Protein AF-F0RNU7-F1 (afdb_monomer_lite)

pLDDT: mean 84.02, std 17.28, range [44.06, 98.31]

Organism: Deinococcus proteolyticus (strain ATCC 35074 / DSM 20540 / JCM 6276 / NBRC 101906 / NCIMB 13154 / VKM Ac-1939 / CCM 2703 / MRP) (NCBI:txid693977)

InterPro domains:
  IPR034660 DinB/YfiT-like putative metalloenzymes [SSF109854] (54-138)

Sequence (163 aa):
MSKRQSDRAANLPPSHLAWVYALLNESSFDAWESVDQAFQQTLHRGPDAPGQALALERLRHILDTKRVYWGAVARALHLELDPPHYLPELLRWELTTLGRLSEQQLAQPLDYAGRRFSVAGLLRLNARHSSWHAGQVALVCGEAWNELGAASGRRAGQGEGAP

Radius of gyration: 22.1 Å; chains: 1; bounding box: 54×39×86 Å

Foldseek 3Di:
DDPVVVVVVPDDDPQLLVVLLVLLCCLLPVLVVLLVVLLVLQVVVPPPRFLNVVLVVLLQVLQVVLVVLVVQLCVLQVHDDDADPHSNRNSVVVSVVSVPDDSVSQQRWTDDPNDIDGNSRSSSVSSVSSNVSSVVSSCRSDCVVVVVVVVVVVVVPPPDDDD

Structure (mmCIF, N/CA/C/O backbone):
data_AF-F0RNU7-F1
#
_entry.id   AF-F0RNU7-F1
#
loop_
_atom_site.group_PDB
_atom_site.id
_atom_site.type_symbol
_atom_site.label_atom_id
_atom_site.label_alt_id
_atom_site.label_comp_id
_atom_site.label_asym_id
_atom_site.label_entity_id
_atom_site.label_seq_id
_atom_site.pdbx_PDB_ins_code
_atom_site.Cartn_x
_atom_site.Cartn_y
_atom_site.Cartn_z
_atom_site.occupancy
_atom_site.B_iso_or_equiv
_atom_site.auth_seq_id
_atom_site.auth_comp_id
_atom_site.auth_asym_id
_atom_site.auth_atom_id
_atom_site.pdbx_PDB_model_num
ATOM 1 N N . MET A 1 1 ? 8.426 14.338 46.155 1.00 50.75 1 MET A N 1
ATOM 2 C CA . MET A 1 1 ? 7.993 13.887 44.812 1.00 50.75 1 MET A CA 1
ATOM 3 C C . MET A 1 1 ? 9.243 13.536 44.017 1.00 50.75 1 MET A C 1
ATOM 5 O O . MET A 1 1 ? 10.121 14.378 43.890 1.00 50.75 1 MET A O 1
ATOM 9 N N . SER A 1 2 ? 9.414 12.261 43.658 1.00 53.69 2 SER A N 1
ATOM 10 C CA . SER A 1 2 ? 10.703 11.692 43.232 1.00 53.69 2 SER A CA 1
ATOM 11 C C . SER A 1 2 ? 10.949 11.881 41.733 1.00 53.69 2 SER A C 1
ATOM 13 O O . SER A 1 2 ? 10.111 11.502 40.919 1.00 53.69 2 SER A O 1
ATOM 15 N N . LYS A 1 3 ? 12.139 12.387 41.377 1.00 51.28 3 LYS A N 1
ATOM 16 C CA . LYS A 1 3 ? 12.661 12.573 40.004 1.00 51.28 3 LYS A CA 1
ATOM 17 C C . LYS A 1 3 ? 12.494 11.330 39.105 1.00 51.28 3 LYS A C 1
ATOM 19 O O . LYS A 1 3 ? 12.329 11.458 37.902 1.00 51.28 3 LYS A O 1
ATOM 24 N N . ARG A 1 4 ? 12.412 10.133 39.703 1.00 49.56 4 ARG A N 1
ATOM 25 C CA . ARG A 1 4 ? 12.209 8.845 39.008 1.00 49.56 4 ARG A CA 1
ATOM 26 C C . ARG A 1 4 ? 10.821 8.654 38.379 1.00 49.56 4 ARG A C 1
ATOM 28 O O . ARG A 1 4 ? 10.652 7.740 37.579 1.00 49.56 4 ARG A O 1
ATOM 35 N N . GLN A 1 5 ? 9.829 9.473 38.732 1.00 44.78 5 GLN A N 1
ATOM 36 C CA . GLN A 1 5 ? 8.509 9.450 38.086 1.00 44.78 5 GLN A CA 1
ATOM 37 C C . GLN A 1 5 ? 8.487 10.255 36.776 1.00 44.78 5 GLN A C 1
ATOM 39 O O . GLN A 1 5 ? 7.657 9.969 35.919 1.00 44.78 5 GLN A O 1
ATOM 44 N N . SER A 1 6 ? 9.421 11.199 36.595 1.00 48.66 6 SER A N 1
ATOM 45 C CA . SER A 1 6 ? 9.502 12.045 35.396 1.00 48.66 6 SER A CA 1
ATOM 46 C C . SER A 1 6 ? 10.183 11.345 34.215 1.00 48.66 6 SER A C 1
ATOM 48 O O . SER A 1 6 ? 9.823 11.602 33.072 1.00 48.66 6 SER A O 1
ATOM 50 N N . ASP A 1 7 ? 11.092 10.401 34.479 1.00 44.06 7 ASP A N 1
ATOM 51 C CA . ASP A 1 7 ? 11.853 9.705 33.426 1.00 44.06 7 ASP A CA 1
ATOM 52 C C . ASP A 1 7 ? 11.099 8.511 32.806 1.00 44.06 7 ASP A C 1
ATOM 54 O O . ASP A 1 7 ? 11.481 8.001 31.755 1.00 44.06 7 ASP A O 1
ATOM 58 N N . ARG A 1 8 ? 9.991 8.057 33.415 1.00 44.12 8 ARG A N 1
ATOM 59 C CA . ARG A 1 8 ? 9.165 6.958 32.871 1.00 44.12 8 ARG A CA 1
ATOM 60 C C . ARG A 1 8 ? 8.225 7.383 31.739 1.00 44.12 8 ARG A C 1
ATOM 62 O O . ARG A 1 8 ? 7.731 6.513 31.030 1.00 44.12 8 ARG A O 1
ATOM 69 N N . ALA A 1 9 ? 7.993 8.682 31.552 1.00 46.94 9 ALA A N 1
ATOM 70 C CA . ALA A 1 9 ? 7.142 9.191 30.475 1.00 46.94 9 ALA A CA 1
ATOM 71 C C . ALA A 1 9 ? 7.847 9.218 29.101 1.00 46.94 9 ALA A C 1
ATOM 73 O O . ALA A 1 9 ? 7.176 9.325 28.081 1.00 46.94 9 ALA A O 1
ATOM 74 N N . ALA A 1 10 ? 9.179 9.085 29.059 1.00 50.78 10 ALA A N 1
ATOM 75 C CA . ALA A 1 10 ? 9.975 9.242 27.838 1.00 50.78 10 ALA A CA 1
ATOM 76 C C . ALA A 1 10 ? 10.122 7.965 26.981 1.00 50.78 10 ALA A C 1
ATOM 78 O O . ALA A 1 10 ? 10.704 8.032 25.907 1.00 50.78 10 ALA A O 1
ATOM 79 N N . ASN A 1 11 ? 9.603 6.816 27.431 1.00 49.44 11 ASN A N 1
ATOM 80 C CA . ASN A 1 11 ? 9.753 5.517 26.752 1.00 49.44 11 ASN A CA 1
ATOM 81 C C . ASN A 1 11 ? 8.422 4.756 26.643 1.00 49.44 11 ASN A C 1
ATOM 83 O O . ASN A 1 11 ? 8.372 3.535 26.809 1.00 49.44 11 ASN A O 1
ATOM 87 N N . LEU A 1 12 ? 7.317 5.465 26.403 1.00 47.62 12 LEU A N 1
ATOM 88 C CA . LEU A 1 12 ? 6.094 4.780 25.997 1.00 47.62 12 LEU A CA 1
ATOM 89 C C . LEU A 1 12 ? 6.307 4.218 24.584 1.00 47.62 12 LEU A C 1
ATOM 91 O O . LEU A 1 12 ? 6.781 4.954 23.714 1.00 47.62 12 LEU A O 1
ATOM 95 N N . PRO A 1 13 ? 5.997 2.932 24.338 1.00 59.25 13 PRO A N 1
ATOM 96 C CA . PRO A 1 13 ? 6.057 2.392 22.989 1.00 59.25 13 PRO A CA 1
ATOM 97 C C . PRO A 1 13 ? 5.144 3.232 22.083 1.00 59.25 13 PRO A C 1
ATOM 99 O O . PRO A 1 13 ? 4.067 3.643 22.533 1.00 59.25 13 PRO A O 1
ATOM 102 N N . PRO A 1 14 ? 5.551 3.516 20.832 1.00 71.38 14 PRO A N 1
ATOM 103 C CA . PRO A 1 14 ? 4.700 4.241 19.900 1.00 71.38 14 PRO A CA 1
ATOM 104 C C . PRO A 1 14 ? 3.341 3.547 19.800 1.00 71.38 14 PRO A C 1
ATOM 106 O O . PRO A 1 14 ? 3.258 2.314 19.802 1.00 71.38 14 PRO A O 1
ATOM 109 N N . SER A 1 15 ? 2.274 4.345 19.747 1.00 83.94 15 SER A N 1
ATOM 110 C CA . SER A 1 15 ? 0.913 3.821 19.643 1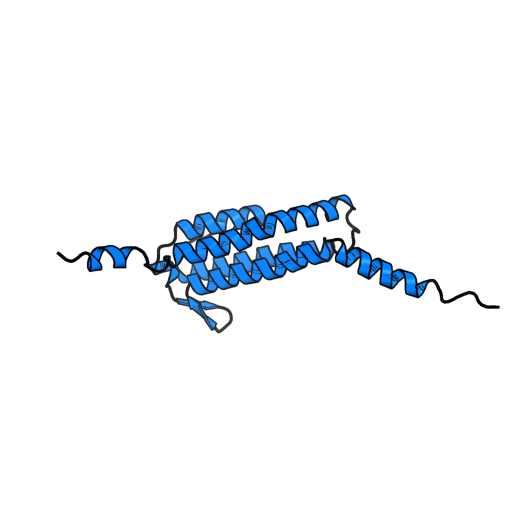.00 83.94 15 SER A CA 1
ATOM 111 C C . SER A 1 15 ? 0.773 2.941 18.390 1.00 83.94 15 SER A C 1
ATOM 113 O O . SER A 1 15 ? 1.561 3.071 17.442 1.00 83.94 15 SER A O 1
ATOM 115 N N . HIS A 1 16 ? -0.203 2.021 18.350 1.00 81.88 16 HIS A N 1
ATOM 116 C CA . HIS A 1 16 ? -0.343 1.162 17.172 1.00 81.88 16 HIS A CA 1
ATOM 117 C C . HIS A 1 16 ? -0.595 1.984 15.914 1.00 81.88 16 HIS A C 1
ATOM 119 O O . HIS A 1 16 ? -0.097 1.602 14.854 1.00 81.88 16 HIS A O 1
ATOM 125 N N . LEU A 1 17 ? -1.308 3.106 16.040 1.00 87.56 17 LEU A N 1
ATOM 126 C CA . LEU A 1 17 ? -1.505 4.055 14.956 1.00 87.56 17 LEU A CA 1
ATOM 127 C C . LEU A 1 17 ? -0.171 4.591 14.434 1.00 87.56 17 LEU A C 1
ATOM 129 O O . LEU A 1 17 ? 0.090 4.459 13.244 1.00 87.56 17 LEU A O 1
ATOM 133 N N . ALA A 1 18 ? 0.691 5.122 15.308 1.00 88.31 18 ALA A N 1
ATOM 134 C CA . ALA A 1 18 ? 1.978 5.686 14.901 1.00 88.31 18 ALA A CA 1
ATOM 135 C C . ALA A 1 18 ? 2.854 4.654 14.173 1.00 88.31 18 ALA A C 1
ATOM 137 O O . ALA A 1 18 ? 3.439 4.952 13.134 1.00 88.31 18 ALA A O 1
ATOM 138 N N . TRP A 1 19 ? 2.898 3.416 14.675 1.00 90.25 19 TRP A N 1
ATOM 139 C CA . TRP A 1 19 ? 3.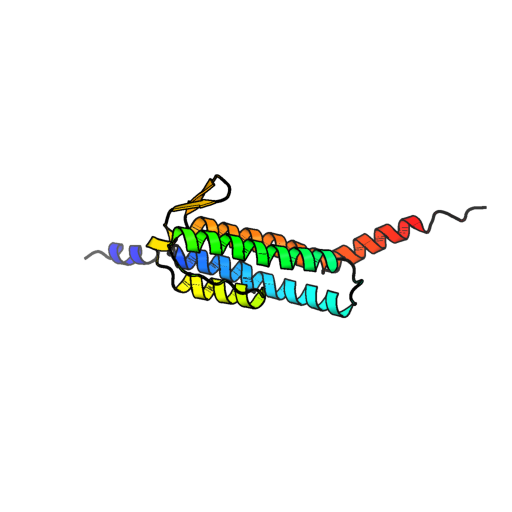704 2.370 14.049 1.00 90.25 19 TRP A CA 1
ATOM 140 C C . TRP A 1 19 ? 3.129 1.872 12.716 1.00 90.25 19 TRP A C 1
ATOM 142 O O . TRP A 1 19 ? 3.868 1.689 11.751 1.00 90.25 19 TRP A O 1
ATOM 152 N N . VAL A 1 20 ? 1.812 1.652 12.639 1.00 90.81 20 VAL A N 1
ATOM 153 C CA . VAL A 1 20 ? 1.156 1.236 11.386 1.00 90.81 20 VAL A CA 1
ATOM 154 C C . VAL A 1 20 ? 1.259 2.343 10.340 1.00 90.81 20 VAL A C 1
ATOM 156 O O . VAL A 1 20 ? 1.469 2.041 9.169 1.00 90.81 20 VAL A O 1
ATOM 159 N N . TYR A 1 21 ? 1.159 3.604 10.763 1.00 93.12 21 TYR A N 1
ATOM 160 C CA . TYR A 1 21 ? 1.309 4.757 9.886 1.00 93.12 21 TYR A CA 1
ATOM 161 C C . TYR A 1 21 ? 2.712 4.821 9.300 1.00 93.12 21 TYR A C 1
ATOM 163 O O . TYR A 1 21 ? 2.835 4.908 8.085 1.00 93.12 21 TYR A O 1
ATOM 171 N N . ALA A 1 22 ? 3.752 4.716 10.133 1.00 90.94 22 ALA A N 1
ATOM 172 C CA . ALA A 1 22 ? 5.136 4.708 9.665 1.00 90.94 22 ALA A CA 1
ATOM 173 C C . ALA A 1 22 ? 5.372 3.595 8.633 1.00 90.94 22 ALA A C 1
ATOM 175 O O . ALA A 1 22 ? 5.814 3.876 7.526 1.00 90.94 22 ALA A O 1
ATOM 176 N N . LEU A 1 23 ? 4.956 2.361 8.938 1.00 91.56 23 LEU A N 1
ATOM 177 C CA . LEU A 1 23 ? 5.100 1.236 8.011 1.00 91.56 23 LEU A CA 1
ATOM 178 C C . LEU A 1 23 ? 4.359 1.437 6.690 1.00 91.56 23 LEU A C 1
ATOM 180 O O . LEU A 1 23 ? 4.894 1.106 5.634 1.00 91.56 23 LEU A O 1
ATOM 184 N N . LEU A 1 24 ? 3.114 1.920 6.736 1.00 90.44 24 LEU A N 1
ATOM 185 C CA . LEU A 1 24 ? 2.364 2.170 5.511 1.00 90.44 24 LEU A CA 1
ATOM 186 C C . LEU A 1 24 ? 2.997 3.308 4.717 1.00 90.44 24 LEU A C 1
ATOM 188 O O . LEU A 1 24 ? 3.148 3.166 3.511 1.00 90.44 24 LEU A O 1
ATOM 192 N N . ASN A 1 25 ? 3.439 4.377 5.379 1.00 91.25 25 ASN A N 1
ATOM 193 C CA . ASN A 1 25 ? 4.113 5.494 4.732 1.00 91.25 25 ASN A CA 1
ATOM 194 C C . ASN A 1 25 ? 5.403 5.042 4.034 1.00 91.25 25 ASN A C 1
ATOM 196 O O . ASN A 1 25 ? 5.558 5.276 2.839 1.00 91.25 25 ASN A O 1
ATOM 200 N N . GLU A 1 26 ? 6.268 4.311 4.737 1.00 89.06 26 GLU A N 1
ATOM 201 C CA . GLU A 1 26 ? 7.491 3.722 4.174 1.00 89.06 26 GLU A CA 1
ATOM 202 C C . GLU A 1 26 ? 7.169 2.805 2.981 1.00 89.06 26 GLU A C 1
ATOM 204 O O . GLU A 1 26 ? 7.781 2.896 1.915 1.00 89.06 26 GLU A O 1
ATOM 209 N N . SER A 1 27 ? 6.153 1.943 3.119 1.00 87.44 27 SER A N 1
ATOM 210 C CA . SER A 1 27 ? 5.771 1.008 2.054 1.00 87.44 27 SER A CA 1
ATOM 211 C C . SER A 1 27 ? 5.163 1.679 0.824 1.00 87.44 27 SER A C 1
ATOM 213 O O . SER A 1 27 ? 5.247 1.124 -0.272 1.00 87.44 27 SER A O 1
ATOM 215 N N . SER A 1 28 ? 4.533 2.839 1.013 1.00 83.88 28 SER A N 1
ATOM 216 C CA . SER A 1 28 ? 3.708 3.502 0.005 1.00 83.88 28 SER A CA 1
ATOM 217 C C . SER A 1 28 ? 4.387 4.708 -0.639 1.00 83.88 28 SER A C 1
ATOM 219 O O . SER A 1 28 ? 3.950 5.122 -1.708 1.00 83.88 28 SER A O 1
ATOM 221 N N . PHE A 1 29 ? 5.444 5.260 -0.039 1.00 83.25 29 PHE A N 1
ATOM 222 C CA . PHE A 1 29 ? 6.129 6.451 -0.552 1.00 83.25 29 PHE A CA 1
ATOM 223 C C . PHE A 1 29 ? 7.632 6.234 -0.704 1.00 83.25 29 PHE A C 1
ATOM 225 O O . PHE A 1 29 ? 8.136 6.392 -1.814 1.00 83.25 29 PHE A O 1
ATOM 232 N N . ASP A 1 30 ? 8.327 5.782 0.341 1.00 77.50 30 ASP A N 1
ATOM 233 C CA . ASP A 1 30 ? 9.793 5.650 0.299 1.00 77.50 30 ASP A CA 1
ATOM 234 C C . ASP A 1 30 ? 10.233 4.593 -0.723 1.00 77.50 30 ASP A C 1
ATOM 236 O O . ASP A 1 30 ? 11.129 4.816 -1.534 1.00 77.50 30 ASP A O 1
ATOM 240 N N . ALA A 1 31 ? 9.543 3.449 -0.758 1.00 73.00 31 ALA A N 1
ATOM 241 C CA . ALA A 1 31 ? 9.769 2.447 -1.798 1.00 73.00 31 ALA A CA 1
ATOM 242 C C . ALA A 1 31 ? 9.276 2.908 -3.183 1.00 73.00 31 ALA A C 1
ATOM 244 O O . ALA A 1 31 ? 9.746 2.409 -4.207 1.00 73.00 31 ALA A O 1
ATOM 245 N N . TRP A 1 32 ? 8.308 3.827 -3.228 1.00 81.25 32 TRP A N 1
ATOM 246 C CA . TRP A 1 32 ? 7.593 4.163 -4.455 1.00 81.25 32 TRP A CA 1
ATOM 247 C C . TRP A 1 32 ? 8.332 5.156 -5.340 1.00 81.25 32 TRP A C 1
ATOM 249 O O . TRP A 1 32 ? 8.216 5.055 -6.555 1.00 81.25 32 TRP A O 1
ATOM 259 N N . GLU A 1 33 ? 9.133 6.059 -4.770 1.00 79.38 33 GLU A N 1
ATOM 260 C CA . GLU A 1 33 ? 9.952 6.992 -5.555 1.00 79.38 33 GLU A CA 1
ATOM 261 C C . GLU A 1 33 ? 10.879 6.239 -6.524 1.00 79.38 33 GLU A C 1
ATOM 263 O O . GLU A 1 33 ? 10.894 6.499 -7.728 1.00 79.38 33 GLU A O 1
ATOM 268 N N . SER A 1 34 ? 11.591 5.230 -6.014 1.00 80.94 34 SER A N 1
ATOM 269 C CA . SER A 1 34 ? 12.508 4.415 -6.823 1.00 80.94 34 SER A CA 1
ATOM 270 C C . SER A 1 34 ? 11.768 3.535 -7.835 1.00 80.94 34 SER A C 1
ATOM 272 O O . SER A 1 34 ? 12.238 3.323 -8.954 1.00 80.94 34 SER A O 1
ATOM 274 N N . VAL A 1 35 ? 10.598 3.019 -7.455 1.00 87.00 35 VAL A N 1
ATOM 275 C CA . VAL A 1 35 ? 9.767 2.162 -8.311 1.00 87.00 35 VAL A CA 1
ATOM 276 C C . VAL A 1 35 ? 9.143 2.951 -9.451 1.00 87.00 35 VAL A C 1
ATOM 278 O O . VAL A 1 35 ? 9.185 2.485 -10.590 1.00 87.00 35 VAL A O 1
ATOM 281 N N . ASP A 1 36 ? 8.604 4.137 -9.169 1.00 87.50 36 ASP A N 1
ATOM 282 C CA . ASP A 1 36 ? 8.053 5.022 -10.189 1.00 87.50 36 ASP A CA 1
ATOM 283 C C . ASP A 1 36 ? 9.156 5.440 -11.158 1.00 87.50 36 ASP A C 1
ATOM 285 O O . ASP A 1 36 ? 9.001 5.239 -12.356 1.00 87.50 36 ASP A O 1
ATOM 289 N N . GLN A 1 37 ? 10.322 5.877 -10.670 1.00 86.75 37 GLN A N 1
ATOM 290 C CA . GLN A 1 37 ? 11.436 6.240 -11.548 1.00 86.75 37 GLN A CA 1
ATOM 291 C C . GLN A 1 37 ? 11.852 5.086 -12.480 1.00 86.75 37 GLN A C 1
ATOM 293 O O . GLN A 1 37 ? 11.959 5.288 -13.693 1.00 86.75 37 GLN A O 1
ATOM 298 N N . ALA A 1 38 ? 12.048 3.875 -11.946 1.00 86.50 38 ALA A N 1
ATOM 299 C CA . ALA A 1 38 ? 12.408 2.705 -12.750 1.00 86.50 38 ALA A CA 1
ATOM 300 C C . ALA A 1 38 ? 11.307 2.350 -13.767 1.00 86.50 38 ALA A C 1
ATOM 302 O O . ALA A 1 38 ? 11.578 2.037 -14.932 1.00 86.50 38 ALA A O 1
ATOM 303 N N . PHE A 1 39 ? 10.043 2.429 -13.351 1.00 88.38 39 PHE A N 1
ATOM 304 C CA . PHE A 1 39 ? 8.910 2.157 -14.223 1.00 88.38 39 PHE A CA 1
ATOM 305 C C . PHE A 1 39 ? 8.772 3.204 -15.333 1.00 88.38 39 PHE A C 1
ATOM 307 O O . PHE A 1 39 ? 8.627 2.831 -16.496 1.00 88.38 39 PHE A O 1
ATOM 314 N N . GLN A 1 40 ? 8.919 4.496 -15.024 1.00 89.06 40 GLN A N 1
ATOM 315 C CA . GLN A 1 40 ? 8.928 5.563 -16.024 1.00 89.06 40 GLN A CA 1
ATOM 316 C C . GLN A 1 40 ? 10.039 5.338 -17.050 1.00 89.06 40 GLN A C 1
ATOM 318 O O . GLN A 1 40 ? 9.782 5.421 -18.248 1.00 89.06 40 GLN A O 1
ATOM 323 N N . GLN A 1 41 ? 11.258 4.989 -16.628 1.00 86.25 41 GLN A N 1
ATOM 324 C CA . GLN A 1 41 ? 12.346 4.663 -17.561 1.00 86.25 41 GLN A CA 1
ATOM 325 C C . GLN A 1 41 ? 11.983 3.508 -18.502 1.00 86.25 41 GLN A C 1
ATOM 327 O O . GLN A 1 41 ? 12.304 3.557 -19.689 1.00 86.25 41 GLN A O 1
ATOM 332 N N . THR A 1 42 ? 11.280 2.496 -17.992 1.00 86.06 42 THR A N 1
ATOM 333 C CA . THR A 1 42 ? 10.772 1.382 -18.802 1.00 86.06 42 THR A CA 1
ATOM 334 C C . THR A 1 42 ? 9.731 1.866 -19.813 1.00 86.06 42 THR A C 1
ATOM 336 O O . THR A 1 42 ? 9.835 1.528 -20.988 1.00 86.06 42 THR A O 1
ATOM 339 N N . LEU A 1 43 ? 8.792 2.732 -19.409 1.00 86.81 43 LEU A N 1
ATOM 340 C CA . LEU A 1 43 ? 7.799 3.320 -20.319 1.00 86.81 43 LEU A CA 1
ATOM 341 C C . LEU A 1 43 ? 8.439 4.125 -21.460 1.00 86.81 43 LEU A C 1
ATOM 343 O O . LEU A 1 43 ? 7.981 4.037 -22.598 1.00 86.81 43 LEU A O 1
ATOM 347 N N . HIS A 1 44 ? 9.522 4.864 -21.189 1.00 86.81 44 HIS A N 1
ATOM 348 C CA . HIS A 1 44 ? 10.247 5.628 -22.216 1.00 86.81 44 HIS A CA 1
ATOM 349 C C . HIS A 1 44 ? 10.892 4.736 -23.289 1.00 86.81 44 HIS A C 1
ATOM 351 O O . HIS A 1 44 ? 11.156 5.208 -24.393 1.00 86.81 44 HIS A O 1
ATOM 357 N N . ARG A 1 45 ? 11.136 3.453 -22.991 1.00 84.50 45 ARG A N 1
ATOM 358 C CA . ARG A 1 45 ? 11.670 2.474 -23.952 1.00 84.50 45 ARG A CA 1
ATOM 359 C C . ARG A 1 45 ? 10.596 1.899 -24.885 1.00 84.50 45 ARG A C 1
ATOM 361 O O . ARG A 1 45 ? 10.945 1.212 -25.840 1.00 84.50 45 ARG A O 1
ATOM 368 N N . GLY A 1 46 ? 9.322 2.217 -24.651 1.00 85.00 46 GLY A N 1
ATOM 369 C CA . GLY A 1 46 ? 8.189 1.756 -25.452 1.00 85.00 46 GLY A CA 1
ATOM 370 C C . GLY A 1 46 ? 7.568 0.450 -24.939 1.00 85.00 46 GLY A C 1
ATOM 371 O O . GLY A 1 46 ? 8.148 -0.198 -24.077 1.00 85.00 46 GLY A O 1
ATOM 372 N N . PRO A 1 47 ? 6.392 0.060 -25.468 1.00 84.44 47 PRO A N 1
ATOM 373 C CA . PRO A 1 47 ? 5.527 -1.003 -24.930 1.00 84.44 47 PRO A CA 1
ATOM 374 C C . PRO A 1 47 ? 6.152 -2.407 -24.895 1.00 84.44 47 PRO A C 1
ATOM 376 O O . PRO A 1 47 ? 5.688 -3.263 -24.142 1.00 84.44 47 PRO A O 1
ATOM 379 N N . ASP A 1 48 ? 7.192 -2.631 -25.698 1.00 85.12 48 ASP A N 1
ATOM 380 C CA . ASP A 1 48 ? 7.906 -3.907 -25.801 1.00 85.12 48 ASP A CA 1
ATOM 381 C C . ASP A 1 48 ? 9.151 -3.959 -24.898 1.00 85.12 48 ASP A C 1
ATOM 383 O O . ASP A 1 48 ? 9.976 -4.871 -25.010 1.00 85.12 48 ASP A O 1
ATOM 387 N N . ALA A 1 49 ? 9.318 -2.979 -24.003 1.00 85.31 49 ALA A N 1
ATOM 388 C CA . ALA A 1 49 ? 10.442 -2.951 -23.086 1.00 85.31 49 ALA A CA 1
ATOM 389 C C . ALA A 1 49 ? 10.458 -4.222 -22.211 1.00 85.31 49 ALA A C 1
ATOM 391 O O . ALA A 1 49 ? 9.435 -4.586 -21.611 1.00 85.31 49 ALA A O 1
ATOM 392 N N . PRO A 1 50 ? 11.613 -4.908 -22.093 1.00 83.50 50 PRO A N 1
ATOM 393 C CA . PRO A 1 50 ? 11.739 -6.072 -21.229 1.00 83.50 50 PRO A CA 1
ATOM 394 C C . PRO A 1 50 ? 11.254 -5.766 -19.810 1.00 83.50 50 PRO A C 1
ATOM 396 O O . PRO A 1 50 ? 11.611 -4.746 -19.231 1.00 83.50 50 PRO A O 1
ATOM 399 N N . GLY A 1 51 ? 10.422 -6.650 -19.256 1.00 85.31 51 GLY A N 1
ATOM 400 C CA . GLY A 1 51 ? 9.895 -6.504 -17.898 1.00 85.31 51 GLY A CA 1
ATOM 401 C C . GLY A 1 51 ? 8.658 -5.607 -17.762 1.00 85.31 51 GLY A C 1
ATOM 402 O O . GLY A 1 51 ? 7.976 -5.717 -16.744 1.00 85.31 51 GLY A O 1
ATOM 403 N N . GLN A 1 52 ? 8.278 -4.811 -18.773 1.00 88.38 52 GLN A N 1
ATOM 404 C CA . GLN A 1 52 ? 7.137 -3.887 -18.676 1.00 88.38 52 GLN A CA 1
ATOM 405 C C . GLN A 1 52 ? 5.808 -4.592 -18.378 1.00 88.38 52 GLN A C 1
ATOM 407 O O . GLN A 1 52 ? 5.064 -4.165 -17.495 1.00 88.38 52 GLN A O 1
ATOM 412 N N . ALA A 1 53 ? 5.502 -5.680 -19.091 1.00 89.94 53 ALA A N 1
ATOM 413 C CA . ALA A 1 53 ? 4.261 -6.427 -18.883 1.00 89.94 53 ALA A CA 1
ATOM 414 C C . ALA A 1 53 ? 4.170 -6.996 -17.456 1.00 89.94 53 ALA A C 1
ATOM 416 O O . ALA A 1 53 ? 3.126 -6.903 -16.809 1.00 89.94 53 ALA A O 1
ATOM 417 N N . LEU A 1 54 ? 5.286 -7.521 -16.943 1.00 90.50 54 LEU A N 1
ATOM 418 C CA . LEU A 1 54 ? 5.373 -8.047 -15.583 1.00 90.50 54 LEU A CA 1
ATOM 419 C C . LEU A 1 54 ? 5.281 -6.924 -14.539 1.00 90.50 54 LEU A C 1
ATOM 421 O O . LEU A 1 54 ? 4.596 -7.084 -13.531 1.00 90.50 54 LEU A O 1
ATOM 425 N N . ALA A 1 55 ? 5.906 -5.771 -14.786 1.00 91.94 55 ALA A N 1
ATOM 426 C CA . ALA A 1 55 ? 5.764 -4.591 -13.940 1.00 91.94 55 ALA A CA 1
ATOM 427 C C . ALA A 1 55 ? 4.293 -4.162 -13.835 1.00 91.94 55 ALA A C 1
ATOM 429 O O . ALA A 1 55 ? 3.767 -4.045 -12.731 1.00 91.94 55 ALA A O 1
ATOM 430 N N . LEU A 1 56 ? 3.598 -4.022 -14.967 1.00 92.44 56 LEU A N 1
ATOM 431 C CA . LEU A 1 56 ? 2.173 -3.678 -15.014 1.00 92.44 56 LEU A CA 1
ATOM 432 C C . LEU A 1 56 ? 1.296 -4.695 -14.270 1.00 92.44 56 LEU A C 1
ATOM 434 O O . LEU A 1 56 ? 0.409 -4.304 -13.509 1.00 92.44 56 LEU A O 1
ATOM 438 N N . GLU A 1 57 ? 1.557 -5.994 -14.444 1.00 94.75 57 GLU A N 1
ATOM 439 C CA . GLU A 1 57 ? 0.863 -7.057 -13.709 1.00 94.75 57 GLU A CA 1
ATOM 440 C C . GLU A 1 57 ? 1.040 -6.891 -12.193 1.00 94.75 57 GLU A C 1
ATOM 442 O O . GLU A 1 57 ? 0.072 -6.983 -11.436 1.00 94.75 57 GLU A O 1
ATOM 447 N N . ARG A 1 58 ? 2.265 -6.601 -11.740 1.00 95.06 58 ARG A N 1
ATOM 448 C CA . ARG A 1 58 ? 2.584 -6.417 -10.319 1.00 95.06 58 ARG A CA 1
ATOM 449 C C . ARG A 1 58 ? 1.964 -5.149 -9.742 1.00 95.06 58 ARG A C 1
ATOM 451 O O . ARG A 1 58 ? 1.412 -5.214 -8.647 1.00 95.06 58 ARG A O 1
ATOM 458 N N . LEU A 1 59 ? 1.969 -4.041 -10.482 1.00 93.94 59 LEU A N 1
ATOM 459 C CA . LEU A 1 59 ? 1.289 -2.802 -10.088 1.00 93.94 59 LEU A CA 1
ATOM 460 C C . LEU A 1 59 ? -0.222 -3.023 -9.918 1.00 93.94 59 LEU A C 1
ATOM 462 O O . LEU A 1 59 ? -0.795 -2.626 -8.901 1.00 93.94 59 LEU A O 1
ATOM 466 N N . ARG A 1 60 ? -0.862 -3.717 -10.871 1.00 96.44 60 ARG A N 1
ATOM 467 C CA . ARG A 1 60 ? -2.286 -4.076 -10.776 1.00 96.44 60 ARG A CA 1
ATOM 468 C C . ARG A 1 60 ? -2.561 -4.982 -9.578 1.00 96.44 60 ARG A C 1
ATOM 470 O O . ARG A 1 60 ? -3.500 -4.743 -8.830 1.00 96.44 60 ARG A O 1
ATOM 477 N N . HIS A 1 61 ? -1.709 -5.975 -9.348 1.00 97.25 61 HIS A N 1
ATOM 478 C CA . HIS A 1 61 ? -1.851 -6.875 -8.207 1.00 97.25 61 HIS A CA 1
ATOM 479 C C . HIS A 1 61 ? -1.714 -6.155 -6.856 1.00 97.25 61 HIS A C 1
ATOM 481 O O . HIS A 1 61 ? -2.477 -6.443 -5.933 1.00 97.25 61 HIS A O 1
ATOM 487 N N . ILE A 1 62 ? -0.797 -5.187 -6.725 1.00 95.88 62 ILE A N 1
ATOM 488 C CA . ILE A 1 62 ? -0.697 -4.342 -5.519 1.00 95.88 62 ILE A CA 1
ATOM 489 C C . ILE A 1 62 ? -2.007 -3.576 -5.296 1.00 95.88 62 ILE A C 1
ATOM 491 O O . ILE A 1 62 ? -2.534 -3.583 -4.183 1.00 95.88 62 ILE A O 1
ATOM 495 N N . LEU A 1 63 ? -2.546 -2.944 -6.344 1.00 97.06 63 LEU A N 1
ATOM 496 C CA . LEU A 1 63 ? -3.822 -2.231 -6.279 1.00 97.06 63 LEU A CA 1
ATOM 497 C C . LEU A 1 63 ? -4.949 -3.158 -5.799 1.00 97.06 63 LEU A C 1
ATOM 499 O O . LEU A 1 63 ? -5.602 -2.866 -4.797 1.00 97.06 63 LEU A O 1
ATOM 503 N N . ASP A 1 64 ? -5.148 -4.291 -6.469 1.00 98.00 64 ASP A N 1
ATOM 504 C CA . ASP A 1 64 ? -6.246 -5.214 -6.173 1.00 98.00 64 ASP A CA 1
ATOM 505 C C . ASP A 1 64 ? -6.149 -5.768 -4.745 1.00 98.00 64 ASP A C 1
ATOM 507 O O . ASP A 1 64 ? -7.129 -5.773 -3.994 1.00 98.00 64 ASP A O 1
ATOM 511 N N . THR A 1 65 ? -4.950 -6.171 -4.319 1.00 97.69 65 THR A N 1
ATOM 512 C CA . THR A 1 65 ? -4.738 -6.717 -2.971 1.00 97.69 65 THR A CA 1
ATOM 513 C C . THR A 1 65 ? -4.927 -5.673 -1.873 1.00 97.69 65 THR A C 1
ATOM 515 O O . THR A 1 65 ? -5.597 -5.967 -0.879 1.00 97.69 65 THR A O 1
ATOM 518 N N . LYS A 1 66 ? -4.447 -4.433 -2.054 1.00 97.44 66 LYS A N 1
ATOM 519 C CA . LYS A 1 66 ? -4.719 -3.322 -1.122 1.00 97.44 66 LYS A CA 1
ATOM 520 C C . LYS A 1 66 ? -6.214 -3.093 -0.940 1.00 97.44 66 LYS A C 1
ATOM 522 O O . LYS A 1 66 ? -6.687 -2.963 0.191 1.00 97.44 66 LYS A O 1
ATOM 527 N N . ARG A 1 67 ? -6.976 -3.091 -2.034 1.00 98.25 67 ARG A N 1
ATOM 528 C CA . ARG A 1 67 ? -8.435 -2.929 -1.988 1.00 98.25 67 ARG A CA 1
ATOM 529 C C . ARG A 1 67 ? -9.121 -4.079 -1.265 1.00 98.25 67 ARG A C 1
ATOM 531 O O . ARG A 1 67 ? -10.020 -3.839 -0.463 1.00 98.25 67 ARG A O 1
ATOM 538 N N . VAL A 1 68 ? -8.676 -5.314 -1.492 1.00 98.19 68 VAL A N 1
ATOM 539 C CA . VAL A 1 68 ? -9.180 -6.492 -0.772 1.00 98.19 68 VAL A CA 1
ATOM 540 C C . VAL A 1 68 ? -8.921 -6.373 0.733 1.00 98.19 68 VAL A C 1
ATOM 542 O O . VAL A 1 68 ? -9.835 -6.628 1.525 1.00 98.19 68 VAL A O 1
ATOM 545 N N . TYR A 1 69 ? -7.720 -5.952 1.142 1.00 98.19 69 TYR A N 1
ATOM 546 C CA . TYR A 1 69 ? -7.393 -5.741 2.555 1.00 98.19 69 TYR A CA 1
ATOM 547 C C . TYR A 1 69 ? -8.260 -4.651 3.186 1.00 98.19 69 TYR A C 1
ATOM 549 O O . TYR A 1 69 ? -8.866 -4.882 4.233 1.00 98.19 69 TYR A O 1
ATOM 557 N N . TRP A 1 70 ? -8.398 -3.497 2.533 1.00 98.12 70 TRP A N 1
ATOM 558 C CA . TRP A 1 70 ? -9.246 -2.414 3.033 1.00 98.12 70 TRP A CA 1
ATOM 559 C C . TRP A 1 70 ? -10.733 -2.771 3.046 1.00 98.12 70 TRP A C 1
ATOM 561 O O . TRP A 1 70 ? -11.434 -2.385 3.976 1.00 98.12 70 TRP A O 1
ATOM 571 N N . GLY A 1 71 ? -11.207 -3.593 2.108 1.00 98.19 71 GLY A N 1
ATOM 572 C CA . GLY A 1 71 ? -12.556 -4.154 2.152 1.00 98.19 71 GLY A CA 1
ATOM 573 C C . GLY A 1 71 ? -12.778 -5.084 3.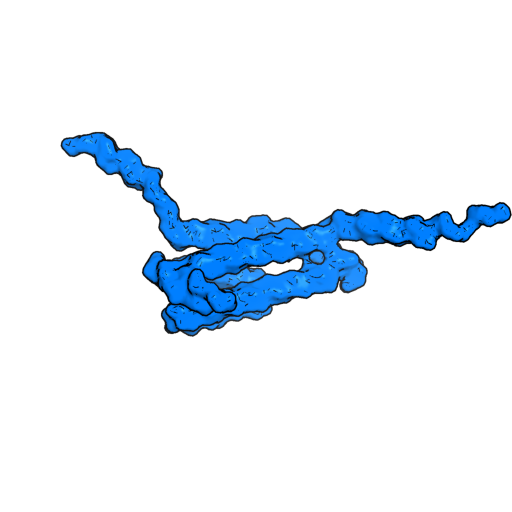351 1.00 98.19 71 GLY A C 1
ATOM 574 O O . GLY A 1 71 ? -13.861 -5.096 3.933 1.00 98.19 71 GLY A O 1
ATOM 575 N N . ALA A 1 72 ? -11.764 -5.850 3.766 1.00 98.19 72 ALA A N 1
ATOM 576 C CA . ALA A 1 72 ? -11.842 -6.657 4.985 1.00 98.19 72 ALA A CA 1
ATOM 577 C C . ALA A 1 72 ? -11.869 -5.785 6.252 1.00 98.19 72 ALA A C 1
ATOM 579 O O . ALA A 1 72 ? -12.665 -6.054 7.151 1.00 98.19 72 ALA A O 1
ATOM 580 N N . VAL A 1 73 ? -11.067 -4.716 6.294 1.00 98.31 73 VAL A N 1
ATOM 581 C CA . VAL A 1 73 ? -11.097 -3.721 7.381 1.00 98.31 73 VAL A CA 1
ATOM 582 C C . VAL A 1 73 ? -12.463 -3.034 7.460 1.00 98.31 73 VAL A C 1
ATOM 584 O O . VAL A 1 73 ? -13.041 -2.968 8.542 1.00 98.31 73 VAL A O 1
ATOM 587 N N . ALA A 1 74 ? -13.012 -2.592 6.325 1.00 98.12 74 ALA A N 1
ATOM 588 C CA . ALA A 1 74 ? -14.327 -1.960 6.237 1.00 98.12 74 ALA A CA 1
ATOM 589 C C . ALA A 1 74 ? -15.421 -2.846 6.848 1.00 98.12 74 ALA A C 1
ATOM 591 O O . ALA A 1 74 ? -16.162 -2.410 7.728 1.00 98.12 74 ALA A O 1
ATOM 592 N N . ARG A 1 75 ? -15.458 -4.129 6.454 1.00 97.88 75 ARG A N 1
ATOM 593 C CA . ARG A 1 75 ? -16.408 -5.110 6.999 1.00 97.88 75 ARG A CA 1
ATOM 594 C C . ARG A 1 75 ? -16.229 -5.334 8.498 1.00 97.88 75 ARG A C 1
ATOM 596 O O . ARG A 1 75 ? -17.221 -5.380 9.212 1.00 97.88 75 ARG A O 1
ATOM 603 N N . ALA A 1 76 ? -14.989 -5.461 8.970 1.00 97.88 76 ALA A N 1
ATOM 604 C CA . ALA A 1 76 ? -14.700 -5.700 10.385 1.00 97.88 76 ALA A CA 1
ATOM 605 C C . ALA A 1 76 ? -15.073 -4.514 11.289 1.00 97.88 76 ALA A C 1
ATOM 607 O O . ALA A 1 76 ? -15.386 -4.709 12.461 1.00 97.88 76 ALA A O 1
ATOM 608 N N . LEU A 1 77 ? -15.019 -3.295 10.748 1.00 97.88 77 LEU A N 1
ATOM 609 C CA . LEU A 1 77 ? -15.319 -2.059 11.467 1.00 97.88 77 LEU A CA 1
ATOM 610 C C . LEU A 1 77 ? -16.732 -1.523 11.206 1.00 97.88 77 LEU A C 1
ATOM 612 O O . LEU A 1 77 ? -17.089 -0.499 11.782 1.00 97.88 77 LEU A O 1
ATOM 616 N N . HIS A 1 78 ? -17.518 -2.188 10.353 1.00 97.44 78 HIS A N 1
ATOM 617 C CA . HIS A 1 78 ? -18.814 -1.699 9.869 1.00 97.44 78 HIS A CA 1
ATOM 618 C C . HIS A 1 78 ? -18.736 -0.277 9.287 1.00 97.44 78 HIS A C 1
ATOM 620 O O . HIS A 1 78 ? -19.594 0.564 9.544 1.00 97.44 78 HIS A O 1
ATOM 626 N N . LEU A 1 79 ? -17.681 -0.007 8.514 1.00 96.44 79 LEU A N 1
ATOM 627 C CA . LEU A 1 79 ? -17.463 1.269 7.839 1.00 96.44 79 LEU A CA 1
ATOM 628 C C . LEU A 1 79 ? -17.770 1.147 6.350 1.00 96.44 79 LEU A C 1
ATOM 630 O O . LEU A 1 79 ? -17.409 0.159 5.710 1.00 96.44 79 LEU A O 1
ATOM 634 N N . GLU A 1 80 ? -18.352 2.197 5.787 1.00 95.69 80 GLU A N 1
ATOM 635 C CA . GLU A 1 80 ? -18.414 2.382 4.342 1.00 95.69 80 GLU A CA 1
ATOM 636 C C . GLU A 1 80 ? -17.103 3.022 3.882 1.00 95.69 80 GLU A C 1
ATOM 638 O O . GLU A 1 80 ? -16.855 4.210 4.087 1.00 95.69 80 GLU A O 1
ATOM 643 N N . LEU A 1 81 ? -16.223 2.199 3.314 1.00 95.12 81 LEU A N 1
ATOM 644 C CA . LEU A 1 81 ? -14.972 2.639 2.708 1.00 95.12 81 LEU A CA 1
ATOM 645 C C . LEU A 1 81 ? -15.040 2.377 1.207 1.00 95.12 81 LEU A C 1
ATOM 647 O O . LEU A 1 81 ? -15.395 1.272 0.797 1.00 95.12 81 LEU A O 1
ATOM 651 N N . ASP A 1 82 ? -14.632 3.364 0.413 1.00 94.75 82 ASP A N 1
ATOM 652 C CA . ASP A 1 82 ? -14.525 3.256 -1.043 1.00 94.75 82 ASP A CA 1
ATOM 653 C C . ASP A 1 82 ? -13.069 3.495 -1.484 1.00 94.75 82 ASP A C 1
ATOM 655 O O . ASP A 1 82 ? -12.650 4.640 -1.682 1.00 94.75 82 ASP A O 1
ATOM 659 N N . PRO A 1 83 ? -12.236 2.436 -1.530 1.00 96.19 83 PRO A N 1
ATOM 660 C CA . PRO A 1 83 ? -10.839 2.560 -1.922 1.00 96.19 83 PRO A CA 1
ATOM 661 C C . PRO A 1 83 ? -10.695 2.929 -3.414 1.00 96.19 83 PRO A C 1
ATOM 663 O O . PRO A 1 83 ? -11.287 2.245 -4.258 1.00 96.19 83 PRO A O 1
ATOM 666 N N . PRO A 1 84 ? -9.845 3.915 -3.767 1.00 97.38 84 PRO A N 1
ATOM 667 C CA . PRO A 1 84 ? -9.624 4.328 -5.153 1.00 97.38 84 PRO A CA 1
ATOM 668 C C . PRO A 1 84 ? -9.201 3.202 -6.108 1.00 97.38 84 PRO A C 1
ATOM 670 O O . PRO A 1 84 ? -8.568 2.215 -5.724 1.00 97.38 84 PRO A O 1
ATOM 673 N N . HIS A 1 85 ? -9.503 3.397 -7.395 1.00 96.00 85 HIS A N 1
ATOM 674 C CA . HIS A 1 85 ? -9.153 2.481 -8.491 1.00 96.00 85 HIS A CA 1
ATOM 675 C C . HIS A 1 85 ? -7.786 2.778 -9.128 1.00 96.00 85 HIS A C 1
ATOM 677 O O . HIS A 1 85 ? -7.356 2.047 -10.017 1.00 96.00 85 HIS A O 1
ATOM 683 N N . TYR A 1 86 ? -7.105 3.835 -8.689 1.00 94.38 86 TYR A N 1
ATOM 684 C CA . TYR A 1 86 ? -5.783 4.214 -9.169 1.00 94.38 86 TYR A CA 1
ATOM 685 C C . TYR A 1 86 ? -4.768 4.122 -8.031 1.00 94.38 86 TYR A C 1
ATOM 687 O O . TYR A 1 86 ? -5.001 4.634 -6.937 1.00 94.38 86 TYR A O 1
ATOM 695 N N . LEU A 1 87 ? -3.640 3.446 -8.268 1.00 92.25 87 LEU A N 1
ATOM 696 C CA . LEU A 1 87 ? -2.716 3.079 -7.196 1.00 92.25 87 LEU A CA 1
ATOM 697 C C . LEU A 1 87 ? -2.136 4.304 -6.456 1.00 92.25 87 LEU A C 1
ATOM 699 O O . LEU A 1 87 ? -2.279 4.348 -5.238 1.00 92.25 87 LEU A O 1
ATOM 703 N N . PRO A 1 88 ? -1.604 5.350 -7.117 1.00 91.62 88 PRO A N 1
ATOM 704 C CA . PRO A 1 88 ? -1.144 6.560 -6.422 1.00 91.62 88 PRO A CA 1
ATOM 705 C C . PRO A 1 88 ? -2.218 7.291 -5.599 1.00 91.62 88 PRO A C 1
ATOM 707 O O . PRO A 1 88 ? -1.908 7.979 -4.623 1.00 91.62 88 PRO A O 1
ATOM 710 N N . GLU A 1 89 ? -3.492 7.185 -5.978 1.00 94.69 89 GLU A N 1
ATOM 711 C CA . GLU A 1 89 ? -4.600 7.699 -5.165 1.00 94.69 89 GLU A CA 1
ATOM 712 C C . GLU A 1 89 ? -4.863 6.800 -3.961 1.00 94.69 89 GLU A C 1
ATOM 714 O O . GLU A 1 89 ? -5.006 7.304 -2.849 1.00 94.69 89 GLU A O 1
ATOM 719 N N . LEU A 1 90 ? -4.847 5.481 -4.155 1.00 96.06 90 LEU A N 1
ATOM 720 C CA . LEU A 1 90 ? -5.035 4.499 -3.092 1.00 96.06 90 LEU A CA 1
ATOM 721 C C . LEU A 1 90 ? -3.954 4.602 -2.001 1.00 96.06 90 LEU A C 1
ATOM 723 O O . LEU A 1 90 ? -4.286 4.542 -0.819 1.00 96.06 90 LEU A O 1
ATOM 727 N N . LEU A 1 91 ? -2.689 4.817 -2.381 1.00 93.50 91 LEU A N 1
ATOM 728 C CA . LEU A 1 91 ? -1.553 4.985 -1.457 1.00 93.50 91 LEU A CA 1
ATOM 729 C C . LEU A 1 91 ? -1.699 6.227 -0.557 1.00 93.50 91 LEU A C 1
ATOM 731 O O . LEU A 1 91 ? -1.361 6.204 0.625 1.00 93.50 91 LEU A O 1
ATOM 735 N N . ARG A 1 92 ? -2.254 7.323 -1.087 1.00 94.56 92 ARG A N 1
ATOM 736 C CA . ARG A 1 92 ? -2.555 8.532 -0.295 1.00 94.56 92 ARG A CA 1
ATOM 737 C C . ARG A 1 92 ? 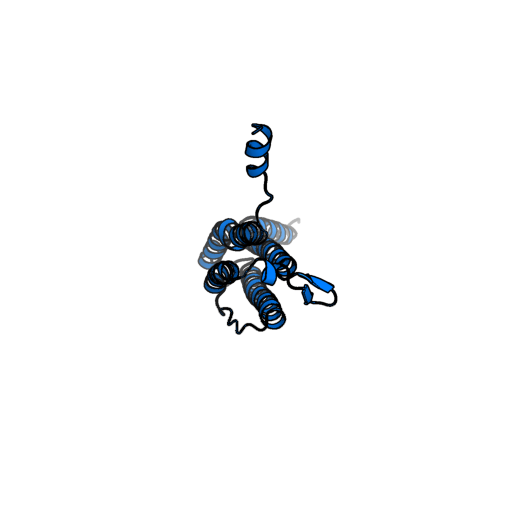-3.818 8.363 0.546 1.00 94.56 92 ARG A C 1
ATOM 739 O O . ARG A 1 92 ? -3.878 8.793 1.703 1.00 94.56 92 ARG A O 1
ATOM 746 N N . TRP A 1 93 ? -4.831 7.731 -0.038 1.00 96.62 93 TRP A N 1
ATOM 747 C CA . TRP A 1 93 ? -6.100 7.458 0.620 1.00 96.62 93 TRP A CA 1
ATOM 748 C C . TRP A 1 93 ? -5.922 6.550 1.841 1.00 96.62 93 TRP A C 1
ATOM 750 O O . TRP A 1 93 ? -6.546 6.809 2.870 1.00 96.62 93 TRP A O 1
ATOM 760 N N . GLU A 1 94 ? -5.049 5.538 1.785 1.00 96.25 94 GLU A N 1
ATOM 761 C CA . GLU A 1 94 ? -4.865 4.610 2.908 1.00 96.25 94 GLU A CA 1
ATOM 762 C C . GLU A 1 94 ? -4.249 5.286 4.137 1.00 96.25 94 GLU A C 1
ATOM 764 O O . GLU A 1 94 ? -4.704 5.027 5.249 1.00 96.25 94 GLU A O 1
ATOM 769 N N . LEU A 1 95 ? -3.294 6.209 3.959 1.00 95.12 95 LEU A N 1
ATOM 770 C CA . LEU A 1 95 ? -2.737 6.991 5.069 1.00 95.12 95 LEU A CA 1
ATOM 771 C C . LEU A 1 95 ? -3.780 7.923 5.683 1.00 95.12 95 LEU A C 1
ATOM 773 O O . LEU A 1 95 ? -3.920 7.996 6.905 1.00 95.12 95 LEU A O 1
ATOM 777 N N . THR A 1 96 ? -4.554 8.597 4.830 1.00 95.56 96 THR A N 1
ATOM 778 C CA . THR A 1 96 ? -5.630 9.492 5.275 1.00 95.56 96 THR A CA 1
ATOM 779 C C . THR A 1 96 ? -6.697 8.724 6.053 1.00 95.56 96 THR A C 1
ATOM 781 O O . THR A 1 96 ? -7.175 9.187 7.088 1.00 95.56 96 THR A O 1
ATOM 784 N N . THR A 1 97 ? -7.066 7.539 5.568 1.00 96.94 97 THR A N 1
ATOM 785 C CA . THR A 1 97 ? -8.079 6.678 6.186 1.00 96.94 97 THR A CA 1
ATOM 786 C C . THR A 1 97 ? -7.571 6.082 7.491 1.00 96.94 97 THR A C 1
ATOM 788 O O . THR A 1 97 ? -8.283 6.118 8.491 1.00 96.94 97 THR A O 1
ATOM 791 N N . LEU A 1 98 ? -6.322 5.610 7.521 1.00 95.88 98 LEU A N 1
ATOM 792 C CA . LEU A 1 98 ? -5.670 5.135 8.737 1.00 95.88 98 LEU A CA 1
ATOM 793 C C . LEU A 1 98 ? -5.659 6.206 9.832 1.00 95.88 98 LEU A C 1
ATOM 795 O O . LEU A 1 98 ? -5.984 5.897 10.974 1.00 95.88 98 LEU A O 1
ATOM 799 N N . GLY A 1 99 ? -5.339 7.458 9.488 1.00 94.19 99 GLY A N 1
ATOM 800 C CA . GLY A 1 99 ? -5.311 8.577 10.438 1.00 94.19 99 GLY A CA 1
ATOM 801 C C . GLY A 1 99 ? -6.662 8.894 11.092 1.00 94.19 99 GLY A C 1
ATOM 802 O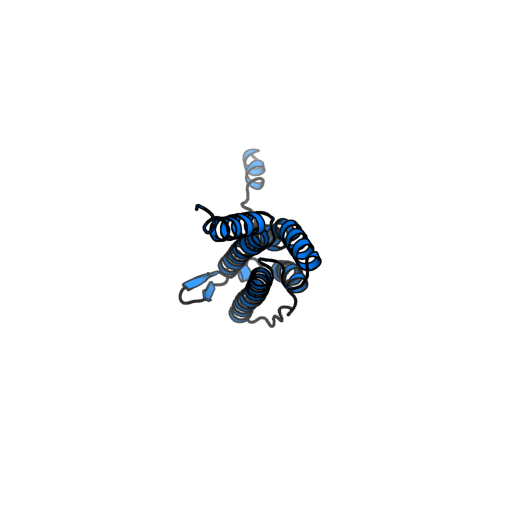 O . GLY A 1 99 ? -6.704 9.625 12.078 1.00 94.19 99 GLY A O 1
ATOM 803 N N . ARG A 1 100 ? -7.766 8.344 10.570 1.00 95.38 100 ARG A N 1
ATOM 804 C CA . ARG A 1 100 ? -9.118 8.479 11.134 1.00 95.38 100 ARG A CA 1
ATOM 805 C C . ARG A 1 100 ? -9.513 7.310 12.038 1.00 95.38 100 ARG A C 1
ATOM 807 O O . ARG A 1 100 ? -10.561 7.385 12.676 1.00 95.38 100 ARG A O 1
ATOM 814 N N . LEU A 1 101 ? -8.721 6.238 12.084 1.00 95.69 101 LEU A N 1
ATOM 815 C CA . LEU A 1 101 ? -9.002 5.082 12.931 1.00 95.69 101 LEU A CA 1
ATOM 816 C C . LEU A 1 101 ? -8.527 5.327 14.364 1.00 95.69 101 LEU A C 1
ATOM 818 O O . LEU A 1 101 ? -7.430 5.829 14.604 1.00 95.69 101 LEU A O 1
ATOM 822 N N . SER A 1 102 ? -9.341 4.909 15.329 1.00 95.62 102 SER A N 1
ATOM 823 C CA . SER A 1 102 ? -8.956 4.888 16.737 1.00 95.62 102 SER A CA 1
ATOM 824 C C . SER A 1 102 ? -8.091 3.668 17.075 1.00 95.62 102 SER A C 1
ATOM 826 O O . SER A 1 102 ? -8.129 2.640 16.397 1.00 95.62 102 SER A O 1
ATOM 828 N N . GLU A 1 103 ? -7.357 3.733 18.188 1.00 94.31 103 GLU A N 1
ATOM 829 C CA . GLU A 1 103 ? -6.593 2.589 18.714 1.00 94.31 103 GLU A CA 1
ATOM 830 C C . GLU A 1 103 ? -7.484 1.361 18.979 1.00 94.31 103 GLU A C 1
ATOM 832 O O . GLU A 1 103 ? -7.076 0.224 18.737 1.00 94.31 103 GLU A O 1
ATOM 837 N N . GLN A 1 104 ? -8.734 1.578 19.405 1.00 95.44 104 GLN A N 1
ATOM 838 C CA . GLN A 1 104 ? -9.707 0.500 19.594 1.00 95.44 104 GLN A CA 1
ATOM 839 C C . GLN A 1 104 ? -10.081 -0.160 18.262 1.00 95.44 104 GLN A C 1
ATOM 841 O O . GLN A 1 104 ? -10.118 -1.386 18.177 1.00 95.44 104 GLN A O 1
ATOM 846 N N . GLN A 1 105 ? -10.308 0.632 17.209 1.00 97.31 105 GLN A N 1
ATOM 847 C CA . GLN A 1 105 ? -10.576 0.101 15.869 1.00 97.31 105 GLN A CA 1
ATOM 848 C C . GLN A 1 105 ? -9.360 -0.649 15.315 1.00 97.31 105 GLN A C 1
ATOM 850 O O . GLN A 1 105 ? -9.510 -1.717 14.731 1.00 97.31 105 GLN A O 1
ATOM 855 N N . LEU A 1 106 ? -8.145 -0.155 15.554 1.00 97.19 106 LEU A N 1
ATOM 856 C CA . LEU A 1 106 ? -6.910 -0.841 15.165 1.00 97.19 106 LEU A CA 1
ATOM 857 C C . LEU A 1 106 ? -6.711 -2.182 15.890 1.00 97.19 106 LEU A C 1
ATOM 859 O O . LEU A 1 106 ? -6.135 -3.113 15.319 1.00 97.19 106 LEU A O 1
ATOM 863 N N . ALA A 1 107 ? -7.192 -2.297 17.128 1.00 96.62 107 ALA A N 1
ATOM 864 C CA . ALA A 1 107 ? -7.158 -3.531 17.906 1.00 96.62 107 ALA A CA 1
ATOM 865 C C . ALA A 1 107 ? -8.288 -4.519 17.553 1.00 96.62 107 ALA A C 1
ATOM 867 O O . ALA A 1 107 ? -8.199 -5.684 17.947 1.00 96.62 107 ALA A O 1
ATOM 868 N N . GLN A 1 108 ? -9.316 -4.090 16.807 1.00 97.81 108 GLN A N 1
ATOM 869 C CA . GLN A 1 108 ? -10.471 -4.921 16.461 1.00 97.81 108 GLN A CA 1
ATOM 870 C C . GLN A 1 108 ? -10.024 -6.215 15.755 1.00 97.81 108 GLN A C 1
ATOM 872 O O . GLN A 1 108 ? -9.279 -6.145 14.769 1.00 97.81 108 GLN A O 1
ATOM 877 N N . PRO A 1 109 ? -10.461 -7.398 16.226 1.00 98.00 109 PRO A N 1
ATOM 878 C CA . PRO A 1 109 ? -10.168 -8.655 15.558 1.00 98.00 109 PRO A CA 1
ATOM 879 C C . PRO A 1 109 ? -10.969 -8.804 14.259 1.00 98.00 109 PRO A C 1
ATOM 881 O O . PRO A 1 109 ? -12.126 -8.399 14.180 1.00 98.00 109 PRO A O 1
ATOM 884 N N . LEU A 1 110 ? -10.364 -9.448 13.266 1.00 97.81 110 LEU A N 1
ATOM 885 C CA . LEU A 1 110 ? -10.994 -9.827 12.004 1.00 97.81 110 LEU A CA 1
ATOM 886 C C . LEU A 1 110 ? -10.431 -11.160 11.507 1.00 97.81 110 LEU A C 1
ATOM 888 O O . LEU A 1 110 ? -9.273 -11.487 11.779 1.00 97.81 110 LEU A O 1
ATOM 892 N N . ASP A 1 111 ? -11.225 -11.891 10.730 1.00 97.62 111 ASP A N 1
ATOM 893 C CA . ASP A 1 111 ? -10.778 -13.097 10.036 1.00 97.62 111 ASP A CA 1
ATOM 894 C C . ASP A 1 111 ? -10.493 -12.788 8.564 1.00 97.62 111 ASP A C 1
ATOM 896 O O . ASP A 1 111 ? -11.303 -12.188 7.854 1.00 97.62 111 ASP A O 1
ATOM 900 N N . TYR A 1 112 ? -9.316 -13.198 8.096 1.00 97.38 112 TYR A N 1
ATOM 901 C CA . TYR A 1 112 ? -8.887 -13.027 6.714 1.00 97.38 112 TYR A CA 1
ATOM 902 C C . TYR A 1 112 ? -8.093 -14.251 6.254 1.00 97.38 112 TYR A C 1
ATOM 904 O O . TYR A 1 112 ? -7.144 -14.669 6.917 1.00 97.38 112 TYR A O 1
ATOM 912 N N . ALA A 1 113 ? -8.487 -14.834 5.117 1.00 95.75 113 ALA A N 1
ATOM 913 C CA . ALA A 1 113 ? -7.850 -16.021 4.533 1.00 95.75 113 ALA A CA 1
ATOM 914 C C . ALA A 1 113 ? -7.654 -17.180 5.542 1.00 95.75 113 ALA A C 1
ATOM 916 O O . ALA A 1 113 ? -6.581 -17.774 5.628 1.00 95.75 113 ALA A O 1
ATOM 917 N N . GLY A 1 114 ? -8.685 -17.470 6.349 1.00 96.88 114 GLY A N 1
ATOM 918 C CA . GLY A 1 114 ? -8.669 -18.556 7.341 1.00 96.88 114 GLY A CA 1
ATOM 919 C C . GLY A 1 114 ? -7.793 -18.299 8.573 1.00 96.88 114 GLY A C 1
ATOM 920 O O . GLY A 1 114 ? -7.554 -19.215 9.357 1.00 96.88 114 GLY A O 1
ATOM 921 N N . ARG A 1 115 ? -7.294 -17.071 8.756 1.00 97.56 115 ARG A N 1
ATOM 922 C CA . ARG A 1 115 ? -6.450 -16.670 9.887 1.00 9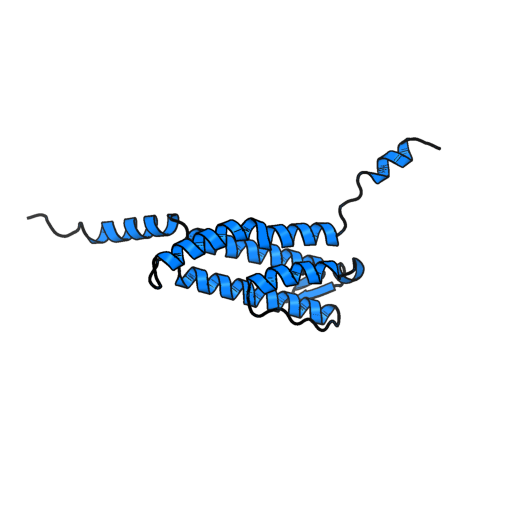7.56 115 ARG A CA 1
ATOM 923 C C . ARG A 1 115 ? -7.054 -15.462 10.595 1.00 97.56 115 ARG A C 1
ATOM 925 O O . ARG A 1 115 ? -7.584 -14.561 9.948 1.00 97.56 115 ARG A O 1
ATOM 932 N N . ARG A 1 116 ? -6.906 -15.419 11.918 1.00 97.50 116 ARG A N 1
ATOM 933 C CA . ARG A 1 116 ? -7.349 -14.291 12.742 1.00 97.50 116 ARG A CA 1
ATOM 934 C C . ARG A 1 116 ? -6.252 -13.234 12.845 1.00 97.50 116 ARG A C 1
ATOM 936 O O . ARG A 1 116 ? -5.114 -13.547 13.196 1.00 97.50 116 ARG A O 1
ATOM 943 N N . PHE A 1 117 ? -6.605 -11.985 12.573 1.00 98.06 117 PHE A N 1
ATOM 944 C CA . PHE A 1 117 ? -5.750 -10.805 12.694 1.00 98.06 117 PHE A CA 1
ATOM 945 C C . PHE A 1 117 ? -6.433 -9.748 13.568 1.00 98.06 117 PHE A C 1
ATOM 947 O O . PHE A 1 117 ? -7.626 -9.834 13.840 1.00 98.06 117 PHE A O 1
ATOM 954 N N . SER A 1 118 ? -5.690 -8.724 13.985 1.00 98.25 118 SER A N 1
ATOM 955 C CA . SER A 1 118 ? -6.287 -7.414 14.269 1.00 98.25 118 SER A CA 1
ATOM 956 C C . SER A 1 118 ? -6.302 -6.563 12.996 1.00 98.25 118 SER A C 1
ATOM 958 O O . SER A 1 118 ? -5.539 -6.846 12.067 1.00 98.25 118 SER A O 1
ATOM 960 N N . VAL A 1 119 ? -7.096 -5.489 12.956 1.00 98.12 119 VAL A N 1
ATOM 961 C CA . VAL A 1 119 ? -7.039 -4.489 11.870 1.00 98.12 119 VAL A CA 1
ATOM 962 C C . VAL A 1 119 ? -5.606 -3.997 11.659 1.00 98.12 119 VAL A C 1
ATOM 964 O O . VAL A 1 119 ? -5.094 -4.057 10.542 1.00 98.12 119 VAL A O 1
ATOM 967 N N . ALA A 1 120 ? -4.907 -3.613 12.732 1.00 97.81 120 ALA A N 1
ATOM 968 C CA . ALA A 1 120 ? -3.499 -3.228 12.659 1.00 97.81 120 ALA A CA 1
ATOM 969 C C . ALA A 1 120 ? -2.620 -4.346 12.073 1.00 97.81 120 ALA A C 1
ATOM 971 O O . ALA A 1 120 ? -1.748 -4.083 11.248 1.00 97.81 120 ALA A O 1
ATOM 972 N N . GLY A 1 121 ? -2.855 -5.600 12.474 1.00 97.50 121 GLY A N 1
ATOM 973 C CA . GLY A 1 121 ? -2.166 -6.777 11.944 1.00 97.50 121 GLY A CA 1
ATOM 974 C C . GLY A 1 121 ? -2.336 -6.941 10.433 1.00 97.50 121 GLY A C 1
ATOM 975 O O . GLY A 1 121 ? -1.348 -7.162 9.731 1.00 97.50 121 GLY A O 1
ATOM 976 N N . LEU A 1 122 ? -3.560 -6.781 9.928 1.00 98.25 122 LEU A N 1
ATOM 977 C CA . LEU A 1 122 ? -3.844 -6.876 8.498 1.00 98.25 122 LEU A CA 1
ATOM 978 C C . LEU A 1 122 ? -3.229 -5.706 7.714 1.00 98.25 122 LEU A C 1
ATOM 980 O O . LEU A 1 122 ? -2.657 -5.922 6.650 1.00 98.25 122 LEU A O 1
ATOM 984 N N . LEU A 1 123 ? -3.265 -4.483 8.250 1.00 97.69 123 LEU A N 1
ATOM 985 C CA . LEU A 1 123 ? -2.634 -3.320 7.611 1.00 97.69 123 LEU A CA 1
ATOM 986 C C . LEU A 1 123 ? -1.100 -3.434 7.555 1.00 97.69 123 LEU A C 1
ATOM 988 O O . LEU A 1 123 ? -0.478 -3.007 6.585 1.00 97.69 123 LEU A O 1
ATOM 992 N N . ARG A 1 124 ? -0.475 -4.090 8.538 1.00 96.88 124 ARG A N 1
ATOM 993 C CA . ARG A 1 124 ? 0.962 -4.422 8.486 1.00 96.88 124 ARG A CA 1
ATOM 994 C C . ARG A 1 124 ? 1.268 -5.468 7.418 1.00 96.88 124 ARG A C 1
ATOM 996 O O . ARG A 1 124 ? 2.294 -5.369 6.748 1.00 96.88 124 ARG A O 1
ATOM 1003 N N . LEU A 1 125 ? 0.397 -6.468 7.255 1.00 96.38 125 LEU A N 1
ATOM 1004 C CA . LEU A 1 125 ? 0.511 -7.439 6.165 1.00 96.38 125 LEU A CA 1
ATOM 1005 C C . LEU A 1 125 ? 0.391 -6.739 4.806 1.00 96.38 125 LEU A C 1
ATOM 1007 O O . LEU A 1 125 ? 1.219 -6.987 3.934 1.00 96.38 125 LEU A O 1
ATOM 1011 N N . ASN A 1 126 ? -0.573 -5.824 4.665 1.00 96.81 126 ASN A N 1
ATOM 1012 C CA . ASN A 1 126 ? -0.734 -4.976 3.485 1.00 96.81 126 ASN A CA 1
ATOM 1013 C C . ASN A 1 126 ? 0.567 -4.227 3.140 1.00 96.81 126 ASN A C 1
ATOM 1015 O O . ASN A 1 126 ? 1.065 -4.362 2.020 1.00 96.81 126 ASN A O 1
ATOM 1019 N N . ALA A 1 127 ? 1.151 -3.505 4.102 1.00 95.50 127 ALA A N 1
ATOM 1020 C CA . ALA A 1 127 ? 2.400 -2.766 3.901 1.00 95.50 127 ALA A CA 1
ATOM 1021 C C . ALA A 1 127 ? 3.529 -3.676 3.379 1.00 95.50 127 ALA A C 1
ATOM 1023 O O . ALA A 1 127 ? 4.103 -3.427 2.322 1.00 95.50 127 ALA A O 1
ATOM 1024 N N . ARG A 1 128 ? 3.782 -4.805 4.058 1.00 95.38 128 ARG A N 1
ATOM 1025 C CA . ARG A 1 128 ? 4.845 -5.754 3.673 1.00 95.38 128 ARG A CA 1
ATOM 1026 C C . ARG A 1 128 ? 4.619 -6.381 2.301 1.00 95.38 128 ARG A C 1
ATOM 1028 O O . ARG A 1 128 ? 5.562 -6.517 1.527 1.00 95.38 128 ARG A O 1
ATOM 1035 N N . HIS A 1 129 ? 3.378 -6.770 2.010 1.00 95.19 129 HIS A N 1
ATOM 1036 C CA . HIS A 1 129 ? 2.994 -7.355 0.724 1.00 95.19 129 HIS A CA 1
ATOM 1037 C C . HIS A 1 129 ? 3.219 -6.363 -0.420 1.00 95.19 129 HIS A C 1
ATOM 1039 O O . HIS A 1 129 ? 3.752 -6.727 -1.468 1.00 95.19 129 HIS A O 1
ATOM 1045 N N . SER A 1 130 ? 2.875 -5.097 -0.184 1.00 94.12 130 SER A N 1
ATOM 1046 C CA . SER A 1 130 ? 3.072 -4.008 -1.141 1.00 94.12 130 SER A CA 1
ATOM 1047 C C . SER A 1 130 ? 4.554 -3.766 -1.409 1.00 94.12 130 SER A C 1
ATOM 1049 O O . SER A 1 130 ? 4.963 -3.793 -2.566 1.00 94.12 130 SER A O 1
ATOM 1051 N N . SER A 1 131 ? 5.378 -3.635 -0.362 1.00 93.50 131 SER A N 1
ATOM 1052 C CA . SER A 1 131 ? 6.829 -3.458 -0.505 1.00 93.50 131 SER A CA 1
ATOM 1053 C C . SER A 1 131 ? 7.502 -4.627 -1.225 1.00 93.50 131 SER A C 1
ATOM 1055 O O . SER A 1 131 ? 8.389 -4.410 -2.047 1.00 93.50 131 SER A O 1
ATOM 1057 N N . TRP A 1 132 ? 7.074 -5.868 -0.962 1.00 93.44 132 TRP A N 1
ATOM 1058 C CA . TRP A 1 132 ? 7.622 -7.044 -1.641 1.00 93.44 132 TRP A CA 1
ATOM 1059 C C . TRP A 1 132 ? 7.408 -6.985 -3.159 1.00 93.44 132 TRP A C 1
ATOM 1061 O O . TRP A 1 132 ? 8.352 -7.172 -3.928 1.00 93.44 132 TRP A O 1
ATOM 1071 N N . HIS A 1 133 ? 6.190 -6.676 -3.604 1.00 93.75 133 HIS A N 1
ATOM 1072 C CA . HIS A 1 133 ? 5.899 -6.543 -5.031 1.00 93.75 133 HIS A CA 1
ATOM 1073 C C . HIS A 1 133 ? 6.486 -5.275 -5.650 1.00 93.75 133 HIS A C 1
ATOM 1075 O O . HIS A 1 133 ? 6.914 -5.316 -6.800 1.00 93.75 133 HIS A O 1
ATOM 1081 N N . ALA A 1 134 ? 6.558 -4.176 -4.902 1.00 91.81 134 ALA A N 1
ATOM 1082 C CA . ALA A 1 134 ? 7.237 -2.960 -5.334 1.00 91.81 134 ALA A CA 1
ATOM 1083 C C . ALA A 1 134 ? 8.718 -3.251 -5.651 1.00 91.81 134 ALA A C 1
ATOM 1085 O O . ALA A 1 134 ? 9.208 -2.879 -6.714 1.00 91.81 134 ALA A O 1
ATOM 1086 N N . GLY A 1 135 ? 9.396 -4.045 -4.814 1.00 90.94 135 GLY A N 1
ATOM 1087 C CA . GLY A 1 135 ? 10.752 -4.528 -5.094 1.00 90.94 135 GLY A CA 1
ATOM 1088 C C . GLY A 1 135 ? 10.856 -5.381 -6.366 1.00 90.94 135 GLY A C 1
ATOM 1089 O O . GLY A 1 135 ? 11.834 -5.271 -7.102 1.00 90.94 135 GLY A O 1
ATOM 1090 N N . GLN A 1 136 ? 9.836 -6.189 -6.682 1.00 91.81 136 GLN A N 1
ATOM 1091 C CA . GLN A 1 136 ? 9.792 -6.924 -7.953 1.00 91.81 136 GLN A CA 1
ATOM 1092 C C . GLN A 1 136 ? 9.661 -5.987 -9.153 1.00 91.81 136 GLN A C 1
ATOM 1094 O O . GLN A 1 136 ? 10.336 -6.213 -10.151 1.00 91.81 136 GLN A O 1
ATOM 1099 N N . VAL A 1 137 ? 8.832 -4.940 -9.053 1.00 91.81 137 VAL A N 1
ATOM 1100 C CA . VAL A 1 137 ? 8.714 -3.913 -10.101 1.00 91.81 137 VAL A CA 1
ATOM 1101 C C . VAL A 1 137 ? 10.063 -3.227 -10.312 1.00 91.81 137 VAL A C 1
ATOM 1103 O O . VAL A 1 137 ? 10.540 -3.172 -11.441 1.00 91.81 137 VAL A O 1
ATOM 1106 N N . ALA A 1 138 ? 10.718 -2.783 -9.236 1.00 89.88 138 ALA A N 1
ATOM 1107 C CA . ALA A 1 138 ? 12.041 -2.168 -9.322 1.00 89.88 138 ALA A CA 1
ATOM 1108 C C . ALA A 1 138 ? 13.069 -3.092 -9.997 1.00 89.88 138 ALA A C 1
ATOM 1110 O O . ALA A 1 138 ? 13.837 -2.638 -10.838 1.00 89.88 138 ALA A O 1
ATOM 1111 N N . LEU A 1 139 ? 13.060 -4.392 -9.679 1.00 88.75 139 LEU A N 1
ATOM 1112 C CA . LEU A 1 139 ? 13.989 -5.357 -10.268 1.00 88.75 139 LEU A CA 1
ATOM 1113 C C . LEU A 1 139 ? 13.763 -5.559 -11.773 1.00 88.75 139 LEU A C 1
ATOM 1115 O O . LEU A 1 139 ? 14.733 -5.608 -12.526 1.00 88.75 139 LEU A O 1
ATOM 1119 N N . VAL A 1 140 ? 12.508 -5.707 -12.211 1.00 89.00 140 VAL A N 1
ATOM 1120 C CA . VAL A 1 140 ? 12.198 -5.998 -13.625 1.00 89.00 140 VAL A CA 1
ATOM 1121 C C . VAL A 1 140 ? 12.303 -4.758 -14.511 1.00 89.00 140 VAL A C 1
ATOM 1123 O O . VAL A 1 140 ? 12.621 -4.889 -15.688 1.00 89.00 140 VAL A O 1
ATOM 1126 N N . CYS A 1 141 ? 12.060 -3.573 -13.946 1.00 86.69 141 CYS A N 1
ATOM 1127 C CA . CYS A 1 141 ? 12.250 -2.289 -14.618 1.00 86.69 141 CYS A CA 1
ATOM 1128 C C . CYS A 1 141 ? 13.717 -1.826 -14.592 1.00 86.69 141 CYS A C 1
ATOM 1130 O O . CYS A 1 141 ? 14.158 -1.091 -15.475 1.00 86.69 141 CYS A O 1
ATOM 1132 N N . GLY A 1 142 ? 14.476 -2.240 -13.574 1.00 78.50 142 GLY A N 1
ATOM 1133 C CA . GLY A 1 142 ? 15.891 -1.927 -13.420 1.00 78.50 142 GLY A CA 1
ATOM 1134 C C . GLY A 1 142 ? 16.777 -2.632 -14.450 1.00 78.50 142 GLY A C 1
ATOM 1135 O O . GLY A 1 142 ? 16.427 -3.652 -15.047 1.00 78.50 142 GLY A O 1
ATOM 1136 N N . GLU A 1 143 ? 17.980 -2.096 -14.655 1.00 64.56 143 GLU A N 1
ATOM 1137 C CA . GLU A 1 143 ? 18.948 -2.582 -15.651 1.00 64.56 143 GLU A CA 1
ATOM 1138 C C . GLU A 1 143 ? 19.313 -4.072 -15.498 1.00 64.56 143 GLU A C 1
ATOM 1140 O O . GLU A 1 143 ? 19.604 -4.730 -16.497 1.00 64.56 143 GLU A O 1
ATOM 1145 N N . ALA A 1 144 ? 19.174 -4.636 -14.293 1.00 53.12 144 ALA A N 1
ATOM 1146 C CA . ALA A 1 144 ? 19.472 -6.034 -13.975 1.00 53.12 144 ALA A CA 1
ATOM 1147 C C . ALA A 1 144 ? 18.739 -7.056 -14.869 1.00 53.12 144 ALA A C 1
ATOM 1149 O O . ALA A 1 144 ? 19.310 -8.092 -15.217 1.00 53.12 144 ALA A O 1
ATOM 1150 N N . TRP A 1 145 ? 17.501 -6.778 -15.297 1.00 54.69 145 TRP A N 1
ATOM 1151 C CA . TRP A 1 145 ? 16.792 -7.669 -16.225 1.00 54.69 145 TRP A CA 1
ATOM 1152 C C . TRP A 1 145 ? 17.337 -7.575 -17.660 1.00 54.69 145 TRP A C 1
ATOM 1154 O O . TRP A 1 145 ? 17.397 -8.573 -18.383 1.00 54.69 145 TRP A O 1
ATOM 1164 N N . ASN A 1 146 ? 17.790 -6.387 -18.069 1.00 56.03 146 ASN A N 1
ATOM 1165 C CA . ASN A 1 146 ? 18.307 -6.139 -19.417 1.00 56.03 146 ASN A CA 1
ATOM 1166 C C . ASN A 1 146 ? 19.651 -6.845 -19.649 1.00 56.03 146 ASN A C 1
ATOM 1168 O O . ASN A 1 146 ? 19.891 -7.375 -20.735 1.00 56.03 146 ASN A O 1
ATOM 1172 N N . GLU A 1 147 ? 20.498 -6.938 -18.622 1.00 56.09 147 GLU A N 1
ATOM 1173 C CA . GLU A 1 147 ? 21.762 -7.677 -18.699 1.00 56.09 147 GLU A CA 1
ATOM 1174 C C . GLU A 1 147 ? 21.559 -9.199 -18.742 1.00 56.09 147 GLU A C 1
ATOM 1176 O O . GLU A 1 147 ? 22.225 -9.886 -19.523 1.00 56.09 147 GLU A O 1
ATOM 1181 N N . LEU A 1 148 ? 20.596 -9.732 -17.980 1.00 54.97 148 LEU A N 1
ATOM 1182 C CA . LEU A 1 148 ? 20.246 -11.160 -17.993 1.00 54.97 148 LEU A CA 1
ATOM 1183 C C . LEU A 1 148 ? 19.617 -11.591 -19.332 1.00 54.97 148 LEU A C 1
ATOM 1185 O O . LEU A 1 148 ? 19.924 -12.675 -19.844 1.00 54.97 148 LEU A O 1
ATOM 1189 N N . GLY A 1 149 ? 18.809 -10.725 -19.952 1.00 55.16 149 GLY A N 1
ATOM 1190 C CA . GLY A 1 149 ? 18.288 -10.925 -21.309 1.00 55.16 149 GLY A CA 1
ATOM 1191 C C . GLY A 1 149 ? 19.384 -10.869 -22.382 1.00 55.16 149 GLY A C 1
ATOM 1192 O O . GLY A 1 149 ? 19.474 -11.762 -23.228 1.00 55.16 149 GLY A O 1
ATOM 1193 N N . ALA A 1 150 ? 20.283 -9.882 -22.310 1.00 54.72 150 ALA A N 1
ATOM 1194 C CA . ALA A 1 150 ? 21.402 -9.744 -23.248 1.00 54.72 150 ALA A CA 1
ATOM 1195 C C . ALA A 1 150 ? 22.440 -10.880 -23.123 1.00 54.72 150 ALA A C 1
ATOM 1197 O O . ALA A 1 150 ? 23.049 -11.287 -24.116 1.00 54.72 150 ALA A O 1
ATOM 1198 N N . ALA A 1 151 ? 22.652 -11.424 -21.922 1.00 52.97 151 ALA A N 1
ATOM 1199 C CA . ALA A 1 151 ? 23.506 -12.594 -21.704 1.00 52.97 151 ALA A CA 1
ATOM 1200 C C . ALA A 1 151 ? 22.891 -13.888 -22.268 1.00 52.97 151 ALA A C 1
ATOM 1202 O O . ALA A 1 151 ? 23.618 -14.731 -22.797 1.00 52.97 151 ALA A O 1
ATOM 1203 N N . SER A 1 152 ? 21.563 -14.019 -22.218 1.00 54.00 152 SER A N 1
ATOM 1204 C CA . SER A 1 152 ? 20.839 -15.185 -22.742 1.00 54.00 152 SER A CA 1
ATOM 1205 C C . SER A 1 152 ? 20.758 -15.184 -24.276 1.00 54.00 152 SER A C 1
ATOM 1207 O O . SER A 1 152 ? 20.902 -16.235 -24.894 1.00 54.00 152 SER A O 1
ATOM 1209 N N . GLY A 1 153 ? 20.631 -14.008 -24.908 1.00 49.91 153 GLY A N 1
ATOM 1210 C CA . GLY A 1 153 ? 20.643 -13.871 -26.372 1.00 49.91 153 GLY A CA 1
ATOM 1211 C C . GLY A 1 153 ? 22.016 -14.100 -27.022 1.00 49.91 153 GLY A C 1
ATOM 1212 O O . GLY A 1 153 ? 22.098 -14.646 -28.119 1.00 49.91 153 GLY A O 1
ATOM 1213 N N . ARG A 1 154 ? 23.120 -13.760 -26.339 1.00 53.38 154 ARG A N 1
ATOM 1214 C CA . ARG A 1 154 ? 24.485 -13.927 -26.883 1.00 53.38 154 ARG A CA 1
ATOM 1215 C C . ARG A 1 154 ? 24.976 -15.378 -26.944 1.00 53.38 154 ARG A C 1
ATOM 1217 O O . ARG A 1 154 ? 25.850 -15.669 -27.753 1.00 53.38 154 ARG A O 1
ATOM 1224 N N . ARG A 1 155 ? 24.414 -16.302 -26.152 1.00 51.19 155 ARG A N 1
ATOM 1225 C CA . ARG A 1 155 ? 24.764 -17.738 -26.229 1.00 51.19 155 ARG A CA 1
ATOM 1226 C C . ARG A 1 155 ? 24.081 -18.484 -27.376 1.00 51.19 155 ARG A C 1
ATOM 1228 O O . ARG A 1 155 ? 24.574 -19.536 -27.762 1.00 51.19 155 ARG A O 1
ATOM 1235 N N . ALA A 1 156 ? 22.998 -17.950 -27.939 1.00 52.53 156 ALA A N 1
ATOM 1236 C CA . ALA A 1 156 ? 22.293 -18.585 -29.053 1.00 52.53 156 ALA A CA 1
ATOM 1237 C C . ALA A 1 156 ? 22.912 -18.276 -30.434 1.00 52.53 156 ALA A C 1
ATOM 1239 O O . ALA A 1 156 ? 22.578 -18.944 -31.403 1.00 52.53 156 ALA A O 1
ATOM 1240 N N . GLY A 1 157 ? 23.818 -17.291 -30.532 1.00 51.97 157 GLY A N 1
ATOM 1241 C CA . GLY A 1 157 ? 24.380 -16.812 -31.806 1.00 51.97 157 GLY A CA 1
ATOM 1242 C C . GLY A 1 157 ? 25.838 -17.191 -32.101 1.00 51.97 157 GLY A C 1
ATOM 1243 O O . GLY A 1 157 ? 26.386 -16.696 -33.078 1.00 51.97 157 GLY A O 1
ATOM 1244 N N . GLN A 1 158 ? 26.496 -18.018 -31.279 1.00 52.59 158 GLN A N 1
ATOM 1245 C CA . GLN A 1 158 ? 27.909 -18.416 -31.472 1.00 52.59 158 GLN A CA 1
ATOM 1246 C C . GLN A 1 158 ? 28.089 -19.915 -31.788 1.00 52.59 158 GLN A C 1
ATOM 1248 O O . GLN A 1 158 ? 29.132 -20.491 -31.498 1.00 52.59 158 GLN A O 1
ATOM 1253 N N . GLY A 1 159 ? 27.065 -20.555 -32.362 1.00 51.59 159 GLY A N 1
ATOM 1254 C CA . GLY A 1 159 ? 27.043 -21.996 -32.644 1.00 51.59 159 GLY A CA 1
ATOM 1255 C C . GLY A 1 159 ? 27.110 -22.402 -34.118 1.00 51.59 159 GLY A C 1
ATOM 1256 O O . GLY A 1 159 ? 26.917 -23.578 -34.397 1.00 51.59 159 GLY A O 1
ATOM 1257 N N . GLU A 1 160 ? 27.362 -21.491 -35.059 1.00 52.25 160 GLU A N 1
ATOM 1258 C CA . GLU A 1 160 ? 27.534 -21.841 -36.477 1.00 52.25 160 GLU A CA 1
ATOM 1259 C C . GLU A 1 160 ? 28.750 -21.118 -37.051 1.00 52.25 160 GLU A C 1
ATOM 1261 O O . GLU A 1 160 ? 28.728 -19.914 -37.295 1.00 52.25 160 GLU A O 1
ATOM 1266 N N . GLY A 1 161 ? 29.838 -21.863 -37.234 1.00 53.38 161 GLY A N 1
ATOM 1267 C CA . GLY A 1 161 ? 31.032 -21.358 -37.900 1.00 53.38 161 GLY A CA 1
ATOM 1268 C C . GLY A 1 161 ? 32.319 -21.995 -37.404 1.00 53.38 161 GLY A C 1
ATOM 1269 O O . GLY A 1 161 ? 33.166 -21.307 -36.843 1.00 53.38 161 GLY A O 1
ATOM 1270 N N . ALA A 1 162 ? 32.493 -23.292 -37.640 1.00 45.28 162 ALA A N 1
ATOM 1271 C CA . ALA A 1 162 ? 33.831 -23.846 -37.797 1.00 45.28 162 ALA A CA 1
ATOM 1272 C C . ALA A 1 162 ? 33.822 -24.795 -39.012 1.00 45.28 162 ALA A C 1
ATOM 1274 O O . ALA A 1 162 ? 32.909 -25.619 -39.092 1.00 45.28 162 ALA A O 1
ATOM 1275 N N . PRO A 1 163 ? 34.750 -24.612 -39.970 1.00 60.44 163 PRO A N 1
ATOM 1276 C CA . PRO A 1 163 ? 34.854 -25.416 -41.188 1.00 60.44 163 PRO A CA 1
ATOM 1277 C C . PRO A 1 163 ? 35.325 -26.852 -40.928 1.00 60.44 163 PRO A C 1
ATOM 1279 O O . PRO A 1 163 ? 36.025 -27.079 -39.914 1.00 60.44 163 PRO A O 1
#

Secondary structure (DSSP, 8-state):
--GGGTGGGGGPPPPHHHHHHHHHHIIIIIHHHHHHHHHHHHHHT-TT-TTHHHHHHHHHHHHHHHHHHHHHHHHHHT------SSHHHHHHHHHHHHTT--HHHHH-EEEETTEEEEHHHHHHHHHHHHHHHHHHHHHHHSHHHHHHHHHHHHTSSSSS---